Protein AF-X1RR20-F1 (afdb_monomer_lite)

InterPro domains:
  IPR001959 Probable transposase, IS891/IS1136/IS1341 [PF01385] (1-52)

Sequence (53 aa):
VGLDVGLTSFLTTDKGEKIDNPRYLRKSEEKLAKLSKCHSKKGLKSKNRGKSR

Structure (mmCIF, N/CA/C/O backbone):
data_AF-X1RR20-F1
#
_entry.id   AF-X1RR20-F1
#
loop_
_atom_site.group_PDB
_atom_site.id
_atom_site.type_symbol
_atom_site.label_atom_id
_atom_site.label_alt_id
_atom_site.label_comp_id
_atom_site.label_asym_id
_atom_site.label_entity_id
_atom_site.label_seq_id
_atom_site.pdbx_PDB_ins_code
_atom_site.Cartn_x
_atom_site.Cartn_y
_atom_site.Cartn_z
_atom_site.occupancy
_atom_site.B_iso_or_equiv
_atom_site.auth_seq_id
_atom_site.auth_comp_id
_atom_site.auth_asym_id
_atom_site.auth_atom_id
_atom_site.pdbx_PDB_model_num
ATOM 1 N N . VAL A 1 1 ? -22.503 17.152 9.242 1.00 51.03 1 VAL A N 1
ATOM 2 C CA . VAL A 1 1 ? -22.007 15.820 8.836 1.00 51.03 1 VAL A CA 1
ATOM 3 C C . VAL A 1 1 ? -20.997 15.387 9.876 1.00 51.03 1 VAL A C 1
ATOM 5 O O . VAL A 1 1 ? -19.931 15.990 9.955 1.00 51.03 1 VAL A O 1
ATOM 8 N N . GLY A 1 2 ? -21.389 14.462 10.749 1.00 48.62 2 GLY A N 1
ATOM 9 C CA . GLY A 1 2 ? -20.499 13.900 11.764 1.00 48.62 2 GLY A CA 1
ATOM 10 C C . GLY A 1 2 ? -19.813 12.670 11.184 1.00 48.62 2 GLY A C 1
ATOM 11 O O . GLY A 1 2 ? -20.493 11.756 10.734 1.00 48.62 2 GLY A O 1
ATOM 12 N N . LEU A 1 3 ? -18.485 12.672 11.143 1.00 55.00 3 LEU A N 1
ATOM 13 C CA . LEU A 1 3 ? -17.672 11.536 10.716 1.00 55.00 3 LEU A CA 1
ATOM 14 C C . LEU A 1 3 ? -17.013 10.955 11.964 1.00 55.00 3 LEU A C 1
ATOM 16 O O . LEU A 1 3 ? -16.026 11.507 12.444 1.00 55.00 3 LEU A O 1
ATOM 20 N N . ASP A 1 4 ? -17.579 9.876 12.502 1.00 58.22 4 ASP A N 1
ATOM 21 C CA . ASP A 1 4 ? -16.952 9.130 13.593 1.00 58.22 4 ASP A CA 1
ATOM 22 C C . ASP A 1 4 ? -16.137 7.963 13.018 1.00 58.22 4 ASP A C 1
ATOM 24 O O . ASP A 1 4 ? -16.667 7.098 12.313 1.00 58.22 4 ASP A O 1
ATOM 28 N N . VAL A 1 5 ? -14.831 7.980 13.283 1.00 56.78 5 VAL A N 1
ATOM 29 C CA . VAL A 1 5 ? -13.837 7.015 12.786 1.00 56.78 5 VAL A CA 1
ATOM 30 C C . VAL A 1 5 ? -13.360 6.140 13.946 1.00 56.78 5 VAL A C 1
ATOM 32 O O . VAL A 1 5 ? -12.270 6.308 14.492 1.00 56.78 5 VAL A O 1
ATOM 35 N N . GLY A 1 6 ? -14.214 5.206 14.362 1.00 53.84 6 GLY A N 1
ATOM 36 C CA . GLY A 1 6 ? -13.968 4.324 15.502 1.00 53.84 6 GLY A CA 1
ATOM 37 C C . GLY A 1 6 ? -13.202 3.039 15.153 1.00 53.84 6 GLY A C 1
ATOM 38 O O . GLY A 1 6 ? -13.289 2.494 14.056 1.00 53.84 6 GLY A O 1
ATOM 39 N N . LEU A 1 7 ? -12.506 2.460 16.139 1.00 55.06 7 LEU A N 1
ATOM 40 C CA . LEU A 1 7 ? -11.854 1.137 16.037 1.00 55.06 7 LEU A CA 1
ATOM 41 C C . LEU A 1 7 ? -12.836 -0.023 15.757 1.00 55.06 7 LEU A C 1
ATOM 43 O O . LEU A 1 7 ? -12.412 -1.122 15.387 1.00 55.06 7 LEU A O 1
ATOM 47 N N . THR A 1 8 ? -14.136 0.198 15.929 1.00 56.12 8 THR A N 1
ATOM 48 C CA . THR A 1 8 ? -15.223 -0.767 15.705 1.00 56.12 8 THR A CA 1
ATOM 49 C C . THR A 1 8 ? -15.966 -0.552 14.382 1.00 56.12 8 THR A C 1
ATOM 51 O O . THR A 1 8 ? -16.417 -1.534 13.806 1.00 56.12 8 THR A O 1
ATOM 54 N N . SER A 1 9 ? -16.033 0.672 13.848 1.00 56.56 9 SER A N 1
ATOM 55 C CA . SER A 1 9 ? -16.750 1.011 12.603 1.00 56.56 9 SER A CA 1
ATOM 56 C C . SER A 1 9 ? -15.940 2.015 11.779 1.00 56.56 9 SER A C 1
ATOM 58 O O . SER A 1 9 ? -15.586 3.069 12.300 1.00 56.56 9 SER A O 1
ATOM 60 N N . PHE A 1 10 ? -15.653 1.692 10.510 1.00 58.47 10 PHE A N 1
ATOM 61 C CA . PHE A 1 10 ? -14.836 2.519 9.603 1.00 58.47 10 PHE A CA 1
ATOM 62 C C . PHE A 1 10 ? -15.418 3.917 9.417 1.00 58.47 10 PHE A C 1
ATOM 64 O O . PHE A 1 10 ? -14.685 4.902 9.373 1.00 58.47 10 PHE A O 1
ATOM 71 N N . LEU A 1 11 ? -16.742 3.975 9.283 1.00 60.44 11 LEU A N 1
ATOM 72 C CA . LEU A 1 11 ? -17.476 5.195 9.016 1.00 60.44 11 LEU A CA 1
ATOM 73 C C . LEU A 1 11 ? -18.904 5.002 9.523 1.00 60.44 11 LEU A C 1
ATOM 75 O O . LEU A 1 11 ? -19.592 4.082 9.080 1.00 60.44 11 LEU A O 1
ATOM 79 N N . THR A 1 12 ? -19.331 5.841 10.463 1.00 58.66 12 THR A N 1
ATOM 80 C CA . 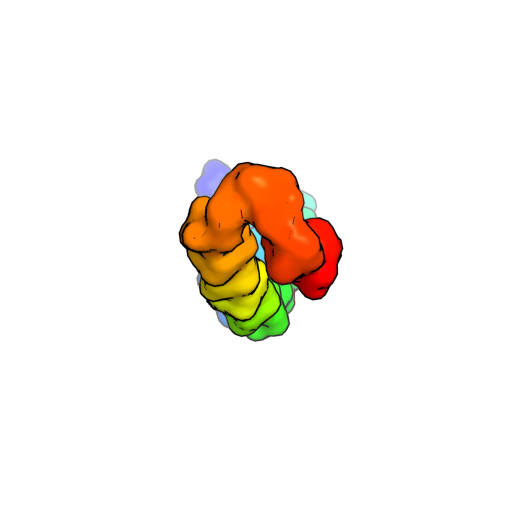THR A 1 12 ? -20.741 5.939 10.860 1.00 58.66 12 THR A CA 1
ATOM 81 C C . THR A 1 12 ? -21.241 7.314 10.454 1.00 58.66 12 THR A C 1
ATOM 83 O O . THR A 1 12 ? -20.753 8.323 10.959 1.00 58.66 12 THR A O 1
ATOM 86 N N . THR A 1 13 ? -22.176 7.363 9.507 1.00 62.53 13 THR A N 1
ATOM 87 C CA . THR A 1 13 ? -22.862 8.609 9.134 1.00 62.53 13 THR A CA 1
ATOM 88 C C . THR A 1 13 ? -24.031 8.857 10.088 1.00 62.53 13 THR A C 1
ATOM 90 O O . THR A 1 13 ? -24.631 7.912 10.600 1.00 62.53 13 THR A O 1
ATOM 93 N N . ASP A 1 14 ? -24.417 10.119 10.285 1.00 61.25 14 ASP A N 1
ATOM 94 C CA . ASP A 1 14 ? -25.565 10.557 11.101 1.00 61.25 14 ASP A CA 1
ATOM 95 C C . ASP A 1 14 ? -26.922 9.913 10.724 1.00 61.25 14 ASP A C 1
ATOM 97 O O . ASP A 1 14 ? -27.885 10.006 11.481 1.00 61.25 14 ASP A O 1
ATOM 101 N N . LYS A 1 15 ? -26.985 9.188 9.599 1.00 65.44 15 LYS A N 1
ATOM 102 C CA . LYS A 1 15 ? -28.138 8.401 9.127 1.00 65.44 15 LYS A CA 1
ATOM 103 C C . LYS A 1 15 ? -28.132 6.923 9.552 1.00 65.44 15 LYS A C 1
ATOM 105 O O . LYS A 1 15 ? -29.021 6.178 9.154 1.00 65.44 15 LYS A O 1
ATOM 110 N N . GLY A 1 16 ? -27.151 6.482 10.341 1.00 60.91 16 GLY A N 1
ATOM 111 C CA . GLY A 1 16 ? -27.071 5.106 10.848 1.00 60.91 16 GLY A CA 1
ATOM 112 C C . GLY A 1 16 ? -26.456 4.087 9.882 1.00 60.91 16 GLY A C 1
ATOM 113 O O . GLY A 1 16 ? -26.350 2.913 10.235 1.00 60.91 16 GLY A O 1
ATOM 114 N N . GLU A 1 17 ? -26.003 4.516 8.701 1.00 59.69 17 GLU A N 1
ATOM 115 C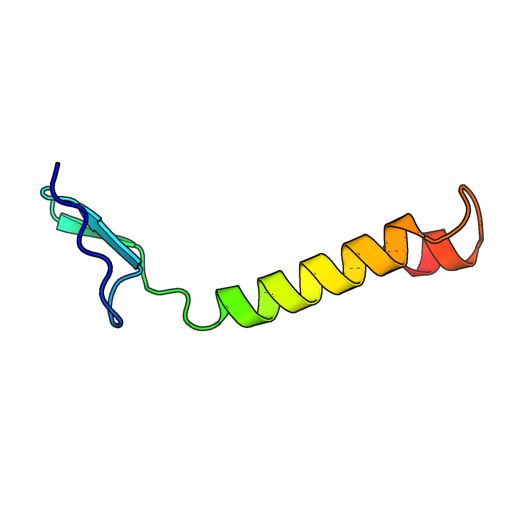 CA . GLU A 1 17 ? -25.195 3.682 7.808 1.00 59.69 17 GLU A CA 1
ATOM 116 C C . GLU A 1 17 ? -23.821 3.448 8.442 1.00 59.69 17 GLU A C 1
ATOM 118 O O . GLU A 1 17 ? -23.043 4.383 8.659 1.00 59.69 17 GLU A O 1
ATOM 123 N N . LYS A 1 18 ? -23.556 2.184 8.781 1.00 59.69 18 LYS A N 1
ATOM 124 C CA . LYS A 1 18 ? -22.291 1.725 9.349 1.00 59.69 18 LYS A CA 1
ATOM 125 C C . LYS A 1 18 ? -21.525 0.981 8.272 1.00 59.69 18 LYS A C 1
ATOM 127 O O . LYS A 1 18 ? -21.947 -0.084 7.831 1.00 59.69 18 LYS A O 1
ATOM 132 N N . ILE A 1 19 ? -20.391 1.539 7.868 1.00 65.50 19 ILE A N 1
ATOM 133 C CA . ILE A 1 19 ? -19.413 0.813 7.065 1.00 65.50 19 ILE A CA 1
ATOM 134 C C . ILE A 1 19 ? -18.537 0.031 8.042 1.00 65.50 19 ILE A C 1
ATOM 136 O O . ILE A 1 19 ? -17.905 0.613 8.933 1.00 65.50 19 ILE A O 1
ATOM 140 N N . ASP A 1 20 ? -18.526 -1.294 7.900 1.00 61.31 20 ASP A N 1
ATOM 141 C CA . ASP A 1 20 ? -17.732 -2.175 8.754 1.00 61.31 20 ASP A CA 1
ATOM 142 C C . ASP A 1 20 ? -16.250 -1.797 8.718 1.00 61.31 20 ASP A C 1
ATOM 144 O O . ASP A 1 20 ? -15.700 -1.473 7.665 1.00 61.31 20 ASP A O 1
ATOM 148 N N . ASN A 1 21 ? -15.591 -1.843 9.883 1.00 62.38 21 ASN A N 1
ATOM 149 C CA . ASN A 1 21 ? -14.159 -1.576 9.986 1.00 62.38 21 ASN A CA 1
ATOM 150 C C . ASN A 1 21 ? -13.369 -2.671 9.270 1.00 62.38 21 ASN A C 1
ATOM 152 O O . ASN A 1 21 ? -13.306 -3.801 9.776 1.00 62.38 21 ASN A O 1
ATOM 156 N N . PRO A 1 22 ? -12.686 -2.371 8.153 1.00 66.19 22 PRO A N 1
ATOM 157 C CA . PRO A 1 22 ? -11.974 -3.390 7.438 1.00 66.19 22 PRO A CA 1
ATOM 158 C C . PRO A 1 22 ? -10.590 -3.475 8.101 1.00 66.19 22 PRO A C 1
ATOM 160 O O . PRO A 1 22 ? -9.568 -3.037 7.578 1.00 66.19 22 PRO A O 1
ATOM 163 N N . ARG A 1 23 ? -10.550 -4.057 9.310 1.00 62.94 23 ARG A N 1
ATOM 164 C CA . ARG A 1 23 ? -9.330 -4.248 10.125 1.00 62.94 23 ARG A CA 1
ATOM 165 C C . ARG A 1 23 ? -8.240 -5.017 9.364 1.00 62.94 23 ARG A C 1
ATOM 167 O O . ARG A 1 23 ? -7.063 -4.928 9.707 1.00 62.94 23 ARG A O 1
ATOM 174 N N . TYR A 1 24 ? -8.623 -5.738 8.309 1.00 60.91 24 TYR A N 1
ATOM 175 C CA . TYR A 1 24 ? -7.737 -6.476 7.408 1.00 60.91 24 TYR A CA 1
ATOM 176 C C . TYR A 1 24 ? -7.346 -5.709 6.132 1.00 60.91 24 TYR A C 1
ATOM 178 O O . TYR A 1 24 ? -6.429 -6.142 5.431 1.00 60.91 24 TYR A O 1
ATOM 186 N N . LEU A 1 25 ? -7.975 -4.562 5.848 1.00 70.25 25 LEU A N 1
ATOM 187 C CA . LEU A 1 25 ? -7.749 -3.790 4.624 1.00 70.25 25 LEU A CA 1
ATOM 188 C C . LEU A 1 25 ? -6.341 -3.231 4.580 1.00 70.25 25 LEU A C 1
ATOM 190 O O . LEU A 1 25 ? -5.640 -3.453 3.604 1.00 70.25 25 LEU A O 1
ATOM 194 N N . ARG A 1 26 ? -5.880 -2.630 5.678 1.00 76.94 26 ARG A N 1
ATOM 195 C CA . ARG A 1 26 ? -4.583 -1.945 5.727 1.00 76.94 26 ARG A CA 1
ATOM 196 C C . ARG A 1 26 ? -3.415 -2.862 5.345 1.00 76.94 26 ARG A C 1
ATOM 198 O O . ARG A 1 26 ? -2.585 -2.507 4.518 1.00 76.94 26 ARG A O 1
ATOM 205 N N . LYS A 1 27 ? -3.406 -4.102 5.853 1.00 81.81 27 LYS A N 1
ATOM 206 C CA . LYS A 1 27 ? -2.397 -5.117 5.486 1.00 81.81 27 LYS A CA 1
ATOM 207 C C . LYS A 1 27 ? -2.507 -5.538 4.019 1.00 81.81 27 LYS A C 1
ATOM 209 O O . LYS A 1 27 ? -1.492 -5.748 3.353 1.00 81.81 27 LYS A O 1
ATOM 214 N N . SER A 1 28 ? -3.732 -5.699 3.519 1.00 83.19 28 SER A N 1
ATOM 215 C CA . SER A 1 28 ? -3.966 -6.059 2.118 1.00 83.19 28 SER A CA 1
ATOM 216 C C . SER A 1 28 ? -3.595 -4.924 1.157 1.00 83.19 28 SER A C 1
ATOM 218 O O . SER A 1 28 ? -2.980 -5.189 0.128 1.00 83.19 28 SER A O 1
ATOM 220 N N . GLU A 1 29 ? -3.853 -3.672 1.533 1.00 85.25 29 GLU A N 1
ATOM 221 C CA . GLU A 1 29 ? -3.497 -2.458 0.798 1.00 85.25 29 GLU A CA 1
ATOM 222 C C . GLU A 1 29 ? -1.984 -2.263 0.752 1.00 85.25 29 GLU A C 1
ATOM 224 O O . GLU A 1 29 ? -1.427 -2.032 -0.318 1.00 85.25 29 GLU A O 1
ATOM 229 N N . GLU A 1 30 ? -1.287 -2.439 1.878 1.00 87.81 30 GLU A N 1
ATOM 230 C CA . GLU A 1 30 ? 0.179 -2.393 1.932 1.00 87.81 30 GLU A CA 1
ATOM 231 C C . GLU A 1 30 ? 0.810 -3.466 1.034 1.00 87.81 30 GLU A C 1
ATOM 233 O O . GLU A 1 30 ? 1.749 -3.197 0.272 1.00 87.81 30 GLU A O 1
ATOM 238 N N . LYS A 1 31 ? 0.269 -4.691 1.076 1.00 89.94 31 LYS A N 1
ATOM 239 C CA . LYS A 1 31 ? 0.711 -5.788 0.209 1.00 89.94 31 LYS A CA 1
ATOM 240 C C . LYS A 1 31 ? 0.444 -5.467 -1.262 1.00 89.94 31 LYS A C 1
ATOM 242 O O . LYS A 1 31 ? 1.331 -5.676 -2.090 1.00 89.94 31 LYS A O 1
ATOM 247 N N . LEU A 1 32 ? -0.729 -4.925 -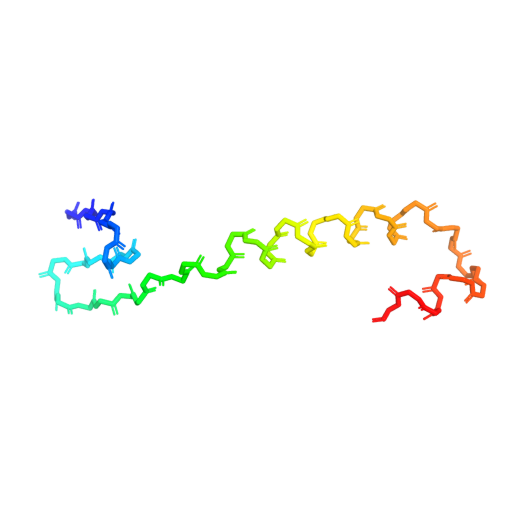1.582 1.00 90.44 32 LEU A N 1
ATOM 248 C CA . LEU A 1 32 ? -1.102 -4.518 -2.934 1.00 90.44 32 LEU A CA 1
ATOM 249 C C . LEU A 1 32 ? -0.185 -3.405 -3.454 1.00 90.44 32 LEU A C 1
ATOM 251 O O . LE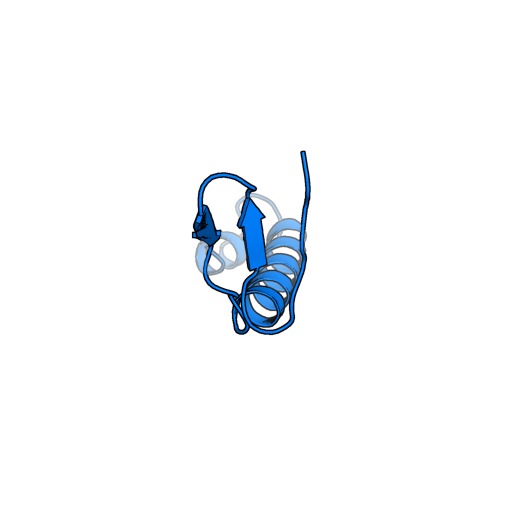U A 1 32 ? 0.356 -3.526 -4.549 1.00 90.44 32 LEU A O 1
ATOM 255 N N . ALA A 1 33 ? 0.076 -2.369 -2.657 1.00 91.69 33 ALA A N 1
ATOM 256 C CA . ALA A 1 33 ? 0.976 -1.277 -3.017 1.00 91.69 33 ALA A CA 1
ATOM 257 C C . ALA A 1 33 ? 2.399 -1.785 -3.304 1.00 91.69 33 ALA A C 1
ATOM 259 O O . ALA A 1 33 ? 3.025 -1.394 -4.296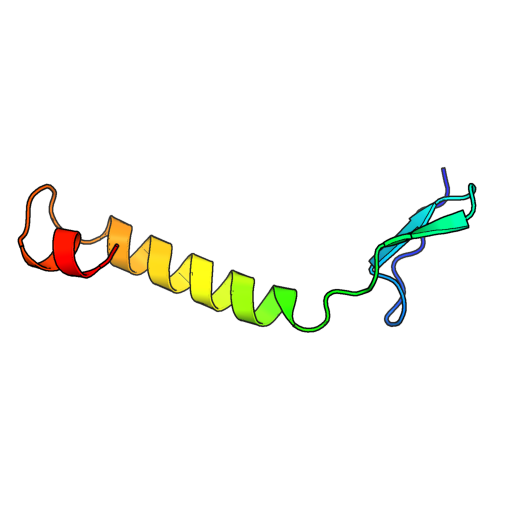 1.00 91.69 33 ALA A O 1
ATOM 260 N N . LYS A 1 34 ? 2.903 -2.715 -2.480 1.00 93.56 34 LYS A N 1
ATOM 261 C CA . LYS A 1 34 ? 4.210 -3.355 -2.689 1.00 93.56 34 LYS A CA 1
ATOM 262 C C . LYS A 1 34 ? 4.244 -4.160 -3.989 1.00 93.56 34 LYS A C 1
ATOM 264 O O . LYS A 1 34 ? 5.193 -4.016 -4.762 1.00 93.56 34 LYS A O 1
ATOM 269 N N . LEU A 1 35 ? 3.212 -4.963 -4.255 1.00 92.50 35 LEU A N 1
ATOM 270 C CA . LEU A 1 35 ? 3.090 -5.743 -5.490 1.00 92.50 35 LEU A CA 1
ATOM 271 C C . LEU A 1 35 ? 3.005 -4.838 -6.725 1.00 92.50 35 LEU A C 1
ATOM 273 O O . LEU A 1 35 ? 3.749 -5.058 -7.680 1.00 92.50 35 LEU A O 1
ATOM 277 N N . SER A 1 36 ? 2.203 -3.775 -6.678 1.00 90.38 36 SER A N 1
ATOM 278 C CA . SER A 1 36 ? 2.084 -2.779 -7.750 1.00 90.38 36 SER A CA 1
ATOM 279 C C . SER A 1 36 ? 3.414 -2.078 -8.034 1.00 90.38 36 SER A C 1
ATOM 281 O O . SER A 1 36 ? 3.822 -1.967 -9.192 1.00 90.38 36 SER A O 1
ATOM 283 N N . LYS A 1 37 ? 4.164 -1.687 -6.994 1.00 92.12 37 LYS A N 1
ATOM 284 C CA . LYS A 1 37 ? 5.505 -1.092 -7.140 1.00 92.12 37 LYS A CA 1
ATOM 285 C C . LYS A 1 37 ? 6.499 -2.075 -7.758 1.00 92.12 37 LYS A C 1
ATOM 287 O O . LYS A 1 37 ? 7.257 -1.703 -8.653 1.00 92.12 37 LYS A O 1
ATOM 292 N N . CYS A 1 38 ? 6.500 -3.331 -7.310 1.00 92.19 38 CYS A N 1
ATOM 293 C CA . CYS A 1 38 ? 7.327 -4.386 -7.896 1.00 92.19 38 CYS A CA 1
ATOM 294 C C . CYS A 1 38 ? 6.961 -4.648 -9.362 1.00 92.19 38 CYS A C 1
ATOM 296 O O . CYS A 1 38 ? 7.859 -4.785 -10.189 1.00 92.19 38 CYS A O 1
ATOM 298 N N . HIS A 1 39 ? 5.669 -4.675 -9.697 1.00 91.62 39 HIS A N 1
ATOM 299 C CA . HIS A 1 39 ? 5.174 -4.867 -11.058 1.00 91.62 39 HIS A CA 1
ATOM 300 C C . HIS A 1 39 ? 5.567 -3.705 -11.982 1.00 91.62 39 HIS A C 1
ATOM 302 O O . HIS A 1 39 ? 6.037 -3.941 -13.094 1.00 91.62 39 HIS A O 1
ATOM 308 N N . SER A 1 40 ? 5.439 -2.457 -11.514 1.00 88.81 40 SER A N 1
ATOM 309 C CA . SER A 1 40 ? 5.788 -1.250 -12.277 1.00 88.81 40 SER A CA 1
ATOM 310 C C . SER A 1 40 ? 7.273 -1.164 -12.628 1.00 88.81 40 SER A C 1
ATOM 312 O O . SER A 1 40 ? 7.621 -0.574 -13.645 1.00 88.81 40 SER A O 1
ATOM 314 N N . LYS A 1 41 ? 8.151 -1.749 -11.806 1.00 91.06 41 LYS A N 1
ATOM 315 C CA . LYS A 1 41 ? 9.596 -1.804 -12.073 1.00 91.06 41 LYS A CA 1
ATOM 316 C C . LYS A 1 41 ? 9.978 -2.849 -13.127 1.00 91.06 41 LYS A C 1
ATOM 318 O O . LYS A 1 41 ? 11.116 -2.849 -13.588 1.00 91.06 41 LYS A O 1
ATOM 323 N N . LYS A 1 42 ? 9.077 -3.769 -13.497 1.00 89.88 42 LYS A N 1
ATOM 324 C CA . LYS A 1 42 ? 9.377 -4.799 -14.502 1.00 89.88 42 LYS A CA 1
ATOM 325 C C . LYS A 1 42 ? 9.322 -4.196 -15.902 1.00 89.88 42 LYS A C 1
ATOM 327 O O . LYS A 1 42 ? 8.358 -3.519 -16.250 1.00 89.88 42 LYS A O 1
ATOM 332 N N . GLY A 1 43 ? 10.316 -4.518 -16.730 1.00 89.12 43 GLY A N 1
ATOM 333 C CA . GLY A 1 43 ? 10.378 -4.055 -18.117 1.00 89.12 43 GLY A CA 1
ATOM 334 C C . GLY A 1 43 ? 9.110 -4.401 -18.902 1.00 89.12 43 GLY A C 1
ATOM 335 O O . GLY A 1 43 ? 8.576 -5.518 -18.788 1.00 89.12 43 GLY A O 1
ATOM 336 N N . LEU A 1 44 ? 8.627 -3.439 -19.694 1.00 82.69 44 LEU A N 1
ATOM 337 C CA . LEU A 1 44 ? 7.498 -3.630 -20.603 1.00 82.69 44 LEU A CA 1
ATOM 338 C C . LEU A 1 44 ? 7.769 -4.857 -21.494 1.00 82.69 44 LEU A C 1
ATOM 340 O O . LEU A 1 44 ? 8.868 -5.015 -22.014 1.00 82.69 44 LEU A O 1
ATOM 344 N N . LYS A 1 45 ? 6.775 -5.742 -21.644 1.00 83.38 45 LYS A N 1
ATOM 345 C CA . LYS A 1 45 ? 6.846 -7.000 -22.424 1.00 83.38 45 LYS A CA 1
ATOM 346 C C . LYS A 1 45 ? 7.819 -8.076 -21.913 1.00 83.38 45 LYS A C 1
ATOM 348 O O . LYS A 1 45 ? 7.931 -9.129 -22.536 1.00 83.38 45 LYS A O 1
ATOM 353 N N . SER A 1 46 ? 8.475 -7.887 -20.767 1.00 86.88 46 SER A N 1
ATOM 354 C CA . SER A 1 46 ? 9.275 -8.969 -20.182 1.00 86.88 46 SER A CA 1
ATOM 355 C C . SER A 1 46 ? 8.387 -10.163 -19.807 1.00 86.88 46 SER A C 1
ATOM 357 O O . SER A 1 46 ? 7.300 -9.999 -19.241 1.00 86.88 46 SER A O 1
ATOM 359 N N . LYS A 1 47 ? 8.870 -11.387 -20.058 1.00 85.81 47 LYS A N 1
ATOM 360 C CA . LYS A 1 47 ? 8.177 -12.630 -19.657 1.00 85.81 47 LYS A CA 1
ATOM 361 C C . LYS A 1 47 ? 7.839 -12.627 -18.156 1.00 85.81 47 LYS A C 1
ATOM 363 O O . LYS A 1 47 ? 6.783 -13.094 -17.744 1.00 85.81 47 LYS A O 1
ATOM 368 N N . ASN A 1 48 ? 8.699 -12.010 -17.342 1.00 82.81 48 ASN A N 1
ATOM 369 C CA . ASN A 1 48 ? 8.531 -11.884 -15.892 1.00 82.81 48 ASN A CA 1
ATOM 370 C C . ASN A 1 48 ? 7.475 -10.849 -15.464 1.00 82.81 48 ASN A C 1
ATOM 372 O O . ASN A 1 48 ? 7.011 -10.905 -14.323 1.00 82.81 48 ASN A O 1
ATOM 376 N N . ARG A 1 49 ? 7.090 -9.911 -16.342 1.00 85.62 49 ARG A N 1
ATOM 377 C CA . ARG A 1 49 ? 5.965 -8.988 -16.120 1.00 85.62 49 ARG A CA 1
ATOM 378 C C . ARG A 1 49 ? 4.624 -9.677 -16.339 1.00 85.62 49 ARG A C 1
ATOM 380 O O . ARG A 1 49 ? 3.723 -9.470 -15.536 1.00 85.62 49 ARG A O 1
ATOM 387 N N . GLY A 1 50 ? 4.523 -10.538 -17.356 1.00 84.88 50 GLY A N 1
ATOM 388 C CA . GLY A 1 50 ? 3.342 -11.382 -17.582 1.00 84.88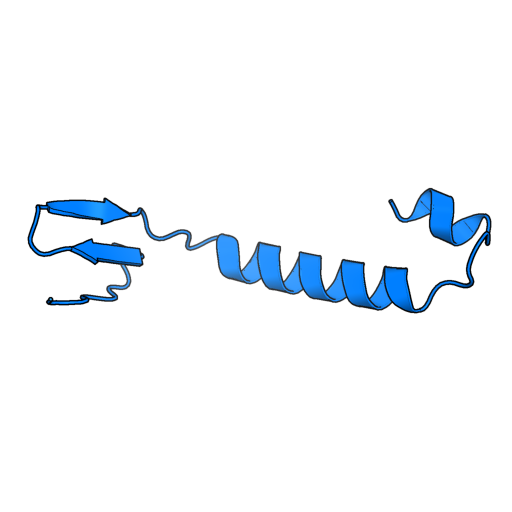 50 GLY A CA 1
ATOM 389 C C . GLY A 1 50 ? 3.051 -12.310 -16.400 1.00 84.88 50 GLY A C 1
ATOM 390 O O . GLY A 1 50 ? 1.922 -12.367 -15.939 1.00 84.88 50 GLY A O 1
ATOM 391 N N . LYS A 1 51 ? 4.096 -12.919 -15.823 1.00 83.62 51 LYS A N 1
ATOM 392 C CA . LYS A 1 51 ? 4.019 -13.766 -14.613 1.00 83.62 51 LYS A CA 1
ATOM 393 C C . LYS A 1 51 ? 3.675 -13.020 -13.311 1.00 83.62 51 LYS A C 1
ATOM 395 O O . LYS A 1 51 ? 3.626 -13.633 -12.256 1.00 83.62 51 LYS A O 1
ATOM 400 N N . SER A 1 52 ? 3.576 -11.692 -13.354 1.00 80.56 52 SER A N 1
ATOM 401 C CA . SER A 1 52 ? 3.390 -10.822 -12.184 1.00 80.56 52 SER A CA 1
ATOM 402 C C . SER A 1 52 ? 2.032 -10.128 -12.161 1.00 80.56 52 SER A C 1
ATOM 404 O O . SER A 1 52 ? 1.878 -9.175 -11.395 1.00 80.56 52 SER A O 1
ATOM 406 N N . ARG A 1 53 ? 1.146 -10.504 -13.083 1.00 69.44 53 ARG A N 1
ATOM 407 C CA . ARG A 1 53 ? -0.275 -10.160 -13.080 1.00 69.44 53 ARG A CA 1
ATOM 408 C C . ARG A 1 53 ? -1.007 -11.233 -12.290 1.00 69.44 53 ARG A C 1
ATOM 410 O O . ARG A 1 53 ? -1.990 -10.856 -11.632 1.00 69.44 53 ARG A O 1
#

pLDDT: mean 73.81, std 14.43, range [48.62, 93.56]

Organism: NCBI:txid412755

Radius of gyration: 17.93 Å; chains: 1; bounding box: 38×30×38 Å

Foldseek 3Di:
DDFDCDPQFRTQDPVRDTHGDPVVVVVVVVVVVVLVVVLVPDDDPDPVNVVSD

Secondary structure (DSSP, 8-state):
---B--SSEEEE-TTS-EEE--TTHHHHHHHHHHHHHHHHTSPTT-HHHHTT-